Protein AF-A0A5D0JTG2-F1 (afdb_monomer_lite)

Structure (mmCIF, N/CA/C/O backbone):
data_AF-A0A5D0JTG2-F1
#
_entry.id   AF-A0A5D0JTG2-F1
#
loop_
_atom_site.group_PDB
_atom_site.id
_atom_site.type_symbol
_atom_site.label_atom_id
_atom_site.label_alt_id
_atom_site.label_comp_id
_atom_site.label_asym_id
_atom_site.label_entity_id
_atom_site.label_seq_id
_atom_site.pdbx_PDB_ins_code
_atom_site.Cartn_x
_atom_site.Cartn_y
_atom_site.Cartn_z
_atom_site.occupancy
_atom_site.B_iso_or_equiv
_atom_site.auth_seq_id
_atom_site.auth_comp_id
_atom_site.auth_asym_id
_atom_site.auth_atom_id
_atom_site.pdbx_PDB_model_num
ATOM 1 N N . THR A 1 1 ? -7.509 -9.448 3.232 1.00 58.84 1 THR A N 1
ATOM 2 C CA . THR A 1 1 ? -8.719 -8.610 3.081 1.00 58.84 1 THR A CA 1
ATOM 3 C C . THR A 1 1 ? -8.296 -7.154 3.066 1.00 58.84 1 THR A C 1
ATOM 5 O O . THR A 1 1 ? -7.589 -6.754 3.980 1.00 58.84 1 THR A O 1
ATOM 8 N N . LYS A 1 2 ? -8.614 -6.388 2.014 1.00 67.50 2 LYS A N 1
ATOM 9 C CA . LYS A 1 2 ? -8.239 -4.966 1.889 1.00 67.50 2 LYS A CA 1
ATOM 10 C C . LYS A 1 2 ? -9.336 -4.102 2.521 1.00 67.50 2 LYS A C 1
ATOM 12 O O . LYS A 1 2 ? -10.496 -4.270 2.160 1.00 67.50 2 LYS A O 1
ATOM 17 N N . LEU A 1 3 ? -8.983 -3.211 3.448 1.00 79.81 3 LEU A N 1
ATOM 18 C CA . LEU A 1 3 ? -9.918 -2.245 4.038 1.00 79.81 3 LEU A CA 1
ATOM 19 C C . LEU A 1 3 ? -9.998 -1.020 3.121 1.00 79.81 3 LEU A C 1
ATOM 21 O O . LEU A 1 3 ? -8.969 -0.441 2.775 1.00 79.81 3 LEU A O 1
ATOM 25 N N . VAL A 1 4 ? -11.204 -0.661 2.682 1.00 82.25 4 VAL A N 1
ATOM 26 C CA . VAL A 1 4 ? -11.443 0.478 1.787 1.00 82.25 4 VAL A CA 1
ATOM 27 C C . VAL A 1 4 ? -12.676 1.231 2.258 1.00 82.25 4 VAL A C 1
ATOM 29 O O . VAL A 1 4 ? -13.692 0.615 2.569 1.00 82.25 4 VAL A O 1
ATOM 32 N N . GLY A 1 5 ? -12.594 2.561 2.254 1.00 87.31 5 GLY A N 1
ATOM 33 C CA . GLY A 1 5 ? -13.715 3.425 2.595 1.00 87.31 5 GLY A CA 1
ATOM 34 C C . GLY A 1 5 ? -13.876 3.623 4.098 1.00 87.31 5 GLY A C 1
ATOM 35 O O . GLY A 1 5 ? -12.944 3.426 4.876 1.00 87.31 5 GLY A O 1
ATOM 36 N N . ASN A 1 6 ? -15.063 4.066 4.494 1.00 90.75 6 ASN A N 1
ATOM 37 C CA . ASN A 1 6 ? -15.376 4.384 5.880 1.00 90.75 6 ASN A CA 1
ATOM 38 C C . ASN A 1 6 ? -15.816 3.121 6.616 1.00 90.75 6 ASN A C 1
ATOM 40 O O . ASN A 1 6 ? -16.824 2.514 6.259 1.00 90.75 6 ASN A O 1
ATOM 44 N N . ILE A 1 7 ? -15.071 2.742 7.648 1.00 91.94 7 ILE A N 1
ATOM 45 C CA . ILE A 1 7 ? -15.367 1.575 8.475 1.00 91.94 7 ILE A CA 1
ATOM 46 C C . ILE A 1 7 ? -15.691 2.055 9.881 1.00 91.94 7 ILE A C 1
ATOM 48 O O . ILE A 1 7 ? -14.902 2.757 10.510 1.00 91.94 7 ILE A O 1
ATOM 52 N N . ASN A 1 8 ? -16.862 1.667 10.376 1.00 93.38 8 ASN A N 1
ATOM 53 C CA . ASN A 1 8 ? -17.253 1.935 11.749 1.00 93.38 8 ASN A CA 1
ATOM 54 C C . ASN A 1 8 ? -16.582 0.913 12.678 1.00 93.38 8 ASN A C 1
ATOM 56 O O . ASN A 1 8 ? -16.778 -0.296 12.546 1.00 93.38 8 ASN A O 1
ATOM 60 N N . VAL A 1 9 ? -15.764 1.412 13.598 1.00 93.19 9 VAL A N 1
ATOM 61 C CA . VAL A 1 9 ? -15.048 0.621 14.594 1.00 93.19 9 VAL A CA 1
ATOM 62 C C . VAL A 1 9 ? -15.780 0.758 15.916 1.00 93.19 9 VAL A C 1
ATOM 64 O O . VAL A 1 9 ? -15.865 1.854 16.463 1.00 93.19 9 VAL A O 1
ATOM 67 N N . ASN A 1 10 ? -16.267 -0.367 16.440 1.00 93.12 10 ASN A N 1
ATOM 68 C CA . ASN A 1 10 ? -16.914 -0.439 17.746 1.00 93.12 10 ASN A CA 1
ATOM 69 C C . ASN A 1 10 ? -16.009 -1.143 18.751 1.00 93.12 10 ASN A C 1
ATOM 71 O O . ASN A 1 10 ? -15.539 -2.255 18.508 1.00 93.12 10 ASN A O 1
ATOM 75 N N . VAL A 1 11 ? -15.821 -0.519 19.909 1.00 92.12 11 VAL A N 1
ATOM 76 C CA . VAL A 1 11 ? -15.071 -1.073 21.030 1.00 92.12 11 VAL A CA 1
ATOM 77 C C . VAL A 1 11 ? -15.997 -1.195 22.231 1.00 92.12 11 VAL A C 1
ATOM 79 O O . VAL A 1 11 ? -16.477 -0.207 22.792 1.00 92.12 11 VAL A O 1
ATOM 82 N N . PHE A 1 12 ? -16.251 -2.439 22.627 1.00 90.69 12 PHE A N 1
ATOM 83 C CA . PHE A 1 12 ? -17.139 -2.769 23.734 1.00 90.69 12 PHE A CA 1
ATOM 84 C C . PHE A 1 12 ? -16.400 -2.772 25.078 1.00 90.69 12 PHE A C 1
ATOM 86 O O . PHE A 1 12 ? -15.193 -3.000 25.158 1.00 90.69 12 PHE A O 1
ATOM 93 N N . GLN A 1 13 ? -17.153 -2.607 26.167 1.00 90.56 13 GLN A N 1
ATOM 94 C CA . GLN A 1 13 ? -16.636 -2.532 27.545 1.00 90.56 13 GLN A CA 1
ATOM 95 C C . GLN A 1 13 ? -15.982 -3.833 28.071 1.00 90.56 13 GLN A C 1
ATOM 97 O O . GLN A 1 13 ? -15.548 -3.895 29.221 1.00 90.56 13 GLN A O 1
ATOM 102 N N . GLY A 1 14 ? -15.918 -4.891 27.257 1.00 89.00 14 GLY A N 1
ATOM 103 C CA . GLY A 1 14 ? -15.244 -6.148 27.596 1.00 89.00 14 GLY A CA 1
ATOM 104 C C . GLY A 1 14 ? -13.714 -6.062 27.570 1.00 89.00 14 GLY A C 1
ATOM 105 O O . GLY A 1 14 ? -13.059 -6.895 28.196 1.00 89.00 14 GLY A O 1
ATOM 106 N N . ILE A 1 15 ? -13.147 -5.059 26.890 1.00 90.50 15 ILE A N 1
ATOM 107 C CA . ILE A 1 15 ? -11.695 -4.863 26.802 1.00 9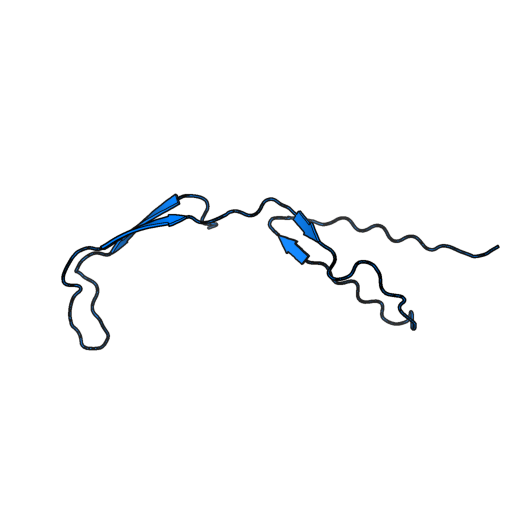0.50 15 ILE A CA 1
ATOM 108 C C . ILE A 1 15 ? -11.145 -4.336 28.130 1.00 90.50 15 ILE A C 1
ATOM 110 O O . ILE A 1 15 ? -11.744 -3.461 28.762 1.00 90.50 15 ILE A O 1
ATOM 114 N N . LYS A 1 16 ? -9.991 -4.874 28.534 1.00 93.12 16 LYS A N 1
ATOM 115 C CA . LYS A 1 16 ? -9.242 -4.472 29.727 1.00 93.12 16 LYS A CA 1
ATOM 116 C C . LYS A 1 16 ? -7.877 -3.914 29.343 1.00 93.12 16 LYS A C 1
ATOM 118 O O . LYS A 1 16 ? -7.287 -4.372 28.366 1.00 93.12 16 LYS A O 1
ATOM 123 N N . ASN A 1 17 ? -7.376 -2.959 30.119 1.00 91.12 17 ASN A N 1
ATOM 124 C CA . ASN A 1 17 ? -5.978 -2.549 30.030 1.00 91.12 17 ASN A CA 1
ATOM 125 C C . ASN A 1 17 ? -5.056 -3.584 30.713 1.00 91.12 17 ASN A C 1
ATOM 127 O O . ASN A 1 17 ? -5.528 -4.563 31.297 1.00 91.12 17 ASN A O 1
ATOM 131 N N . THR A 1 18 ? -3.743 -3.359 30.650 1.00 95.12 18 THR A N 1
ATOM 132 C CA . THR A 1 18 ? -2.715 -4.228 31.255 1.00 95.12 18 THR A CA 1
ATOM 133 C C . THR A 1 18 ? -2.862 -4.392 32.766 1.00 95.12 18 THR A C 1
ATOM 135 O O . THR A 1 18 ? -2.473 -5.423 33.302 1.00 95.12 18 THR A O 1
ATOM 138 N N . ASP A 1 19 ? -3.489 -3.425 33.435 1.00 94.44 19 ASP A N 1
ATOM 139 C CA . ASP A 1 19 ? -3.736 -3.444 34.881 1.00 94.44 19 ASP A CA 1
ATOM 140 C C . ASP A 1 19 ? -5.108 -4.056 35.234 1.00 94.44 19 ASP A C 1
ATOM 142 O O . ASP A 1 19 ? -5.524 -4.070 36.390 1.00 94.44 19 ASP A O 1
ATOM 146 N N . GLY A 1 20 ? -5.847 -4.559 34.238 1.00 91.44 20 GLY A N 1
ATOM 147 C CA . GLY A 1 20 ? -7.116 -5.264 34.421 1.00 91.44 20 GLY A CA 1
ATOM 148 C C . GLY A 1 20 ? -8.369 -4.381 34.490 1.00 91.44 20 GLY A C 1
ATOM 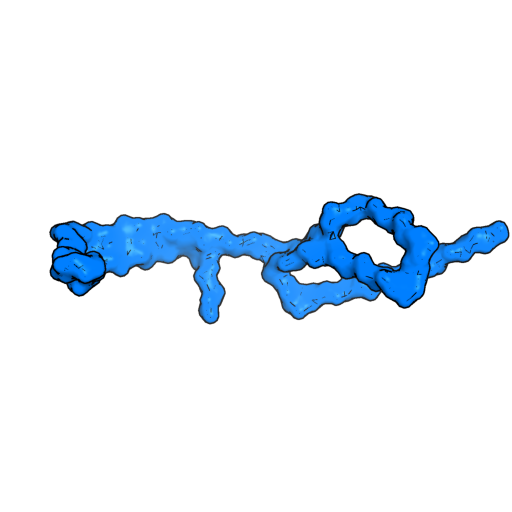149 O O . GLY A 1 20 ? -9.475 -4.918 34.626 1.00 91.44 20 GLY A O 1
ATOM 150 N N . PHE A 1 21 ? -8.249 -3.059 34.347 1.00 92.31 21 PHE A N 1
ATOM 151 C CA . PHE A 1 21 ? -9.391 -2.144 34.325 1.00 92.31 21 PHE A CA 1
ATOM 152 C C . PHE A 1 21 ? -10.144 -2.225 33.000 1.00 92.31 21 PHE A C 1
ATOM 154 O O . PHE A 1 21 ? -9.556 -2.120 31.923 1.00 92.31 21 PHE A O 1
ATOM 161 N N . LYS A 1 22 ? -11.470 -2.372 33.082 1.00 92.88 22 LYS A N 1
ATOM 162 C CA . LYS A 1 22 ? -12.353 -2.382 31.912 1.00 92.88 22 LYS A CA 1
ATOM 163 C C . LYS A 1 22 ? -12.514 -0.990 31.312 1.00 92.88 22 LYS A C 1
ATOM 165 O O . LYS A 1 22 ? -12.529 0.017 32.025 1.00 92.88 22 LYS A O 1
ATOM 170 N N . LEU A 1 23 ? -12.742 -0.953 30.003 1.00 91.94 23 LEU A N 1
ATOM 171 C CA . LEU A 1 23 ? -13.162 0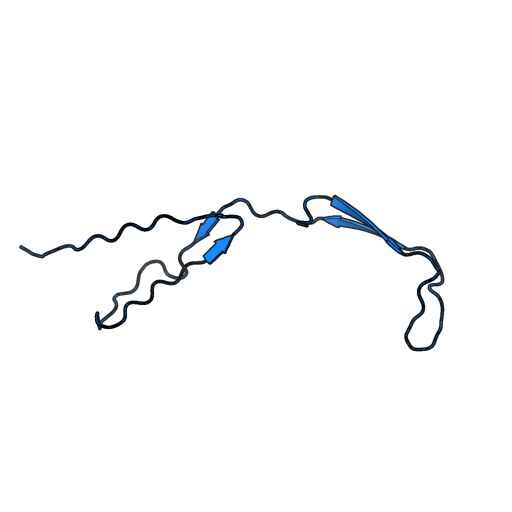.254 29.308 1.00 91.94 23 LEU A CA 1
ATOM 172 C C . LEU A 1 23 ? -14.480 0.782 29.913 1.00 91.94 23 LEU A C 1
ATOM 174 O O . LEU A 1 23 ? -15.490 0.083 29.953 1.00 91.94 23 LEU A O 1
ATOM 178 N N . LYS A 1 24 ? -14.468 2.032 30.395 1.00 90.62 24 LYS A N 1
ATOM 179 C CA . LYS A 1 24 ? -15.586 2.611 31.164 1.00 90.62 24 LYS A CA 1
ATOM 180 C C . LYS A 1 24 ? -16.825 2.898 30.319 1.00 90.62 24 LYS A C 1
ATOM 182 O O . LYS A 1 24 ? -17.939 2.795 30.817 1.00 90.62 24 LYS A O 1
ATOM 187 N N . LYS A 1 25 ? -16.652 3.271 29.053 1.00 90.75 25 LYS A N 1
ATOM 188 C CA . LYS A 1 25 ? -17.735 3.612 28.119 1.00 90.75 25 LYS A CA 1
ATOM 189 C C . LYS A 1 25 ? -17.457 2.947 26.773 1.00 90.75 25 LYS A C 1
ATOM 191 O O . LYS A 1 25 ? -16.287 2.872 26.409 1.00 90.75 25 LYS A O 1
ATOM 196 N N . PRO A 1 26 ? -18.479 2.471 26.046 1.00 90.12 26 PRO A N 1
ATOM 197 C CA . PRO A 1 26 ? -18.270 2.007 24.682 1.00 90.12 26 PRO A CA 1
ATOM 198 C C . PRO A 1 26 ? -17.700 3.145 23.829 1.00 90.12 26 PRO A C 1
ATOM 200 O O . PRO A 1 26 ? -18.018 4.316 24.045 1.00 90.12 26 PRO A O 1
ATOM 203 N N . PHE A 1 27 ? -16.857 2.786 22.871 1.00 92.56 27 PHE A N 1
ATOM 204 C CA . PHE A 1 27 ? -16.254 3.721 21.931 1.00 92.56 27 PHE A CA 1
ATOM 205 C C . PHE A 1 27 ? -16.652 3.325 20.511 1.00 92.56 27 PHE A C 1
ATOM 207 O O . PHE A 1 27 ? -16.594 2.147 20.165 1.00 92.56 27 PHE A O 1
ATOM 214 N N . SER A 1 28 ? -17.083 4.298 19.711 1.00 94.50 28 SER A N 1
ATOM 215 C CA . SER A 1 28 ? -17.427 4.104 18.304 1.00 94.50 28 SER A CA 1
ATOM 216 C C . SER A 1 28 ? -16.851 5.249 17.489 1.00 94.50 28 SER A C 1
ATOM 218 O O . SER A 1 28 ? -17.199 6.405 17.726 1.00 94.50 28 SER A O 1
ATOM 220 N N . GLU A 1 29 ? -16.024 4.924 16.503 1.00 93.81 29 GLU A N 1
ATOM 221 C CA . GLU A 1 29 ? -15.442 5.897 15.582 1.00 93.81 29 GLU A CA 1
ATOM 222 C C . GLU A 1 29 ? -15.502 5.375 14.148 1.00 93.81 29 GLU A C 1
ATOM 224 O O . GLU A 1 29 ? -15.390 4.177 13.890 1.00 93.81 29 GLU A O 1
A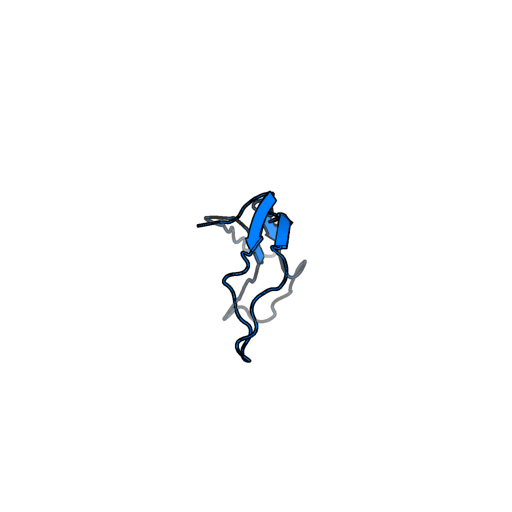TOM 229 N N . THR A 1 30 ? -15.697 6.286 13.198 1.00 93.75 30 THR A N 1
ATOM 230 C CA . THR A 1 30 ? -15.596 5.960 11.776 1.00 93.75 30 THR A CA 1
ATOM 231 C C . THR A 1 30 ? -14.174 6.221 11.307 1.00 93.75 30 THR A C 1
ATOM 233 O O . THR A 1 30 ? -13.739 7.368 11.259 1.00 93.75 30 THR A O 1
ATOM 236 N N . VAL A 1 31 ? -13.468 5.162 10.920 1.00 91.94 31 VAL A N 1
ATOM 237 C CA . VAL A 1 31 ? -12.116 5.244 10.367 1.00 91.94 31 VAL A CA 1
ATOM 238 C C . VAL A 1 31 ? -12.203 5.231 8.844 1.00 91.94 31 VAL A C 1
ATOM 240 O O . VAL A 1 31 ? -12.746 4.297 8.251 1.00 91.94 31 VAL A O 1
ATOM 243 N N . ALA A 1 32 ? -11.667 6.268 8.203 1.00 90.06 32 ALA A N 1
ATOM 244 C CA . ALA A 1 32 ? -11.615 6.376 6.750 1.00 90.06 32 ALA A CA 1
ATOM 245 C C . ALA A 1 32 ? -10.327 5.740 6.202 1.00 90.06 32 ALA A C 1
ATOM 247 O O . ALA A 1 32 ? -9.233 6.280 6.363 1.00 90.06 32 ALA A O 1
ATOM 248 N N . PHE A 1 33 ? -10.453 4.611 5.507 1.00 88.12 33 PHE A N 1
ATOM 249 C CA . PHE A 1 33 ? -9.348 3.965 4.805 1.00 88.12 33 PHE A CA 1
ATOM 250 C C . PHE A 1 33 ? -9.261 4.494 3.376 1.00 88.12 33 PHE A C 1
ATOM 252 O O . PHE A 1 33 ? -10.066 4.146 2.503 1.00 88.12 33 PHE A O 1
ATOM 259 N N . GLN A 1 34 ? -8.262 5.338 3.128 1.00 82.06 34 GLN A N 1
ATOM 260 C CA . GLN A 1 34 ? -7.988 5.848 1.791 1.00 82.06 34 GLN A CA 1
ATOM 261 C C . GLN A 1 34 ? -7.452 4.722 0.899 1.00 82.06 34 GLN A C 1
ATOM 263 O O . GLN A 1 34 ? -6.394 4.152 1.157 1.00 82.06 34 GLN A O 1
ATOM 268 N N . SER A 1 35 ? -8.162 4.419 -0.190 1.00 81.88 35 SER A N 1
ATOM 269 C CA . SER A 1 35 ? -7.598 3.604 -1.265 1.00 81.88 35 SER A CA 1
ATOM 270 C C . SER A 1 35 ? -6.962 4.526 -2.289 1.00 81.88 35 SER A C 1
ATOM 272 O O . SER A 1 35 ? -7.658 5.143 -3.095 1.00 81.88 35 SER A O 1
ATOM 274 N N . LEU A 1 36 ? -5.632 4.583 -2.281 1.00 85.62 36 LEU A N 1
ATOM 275 C CA . LEU A 1 36 ? -4.874 5.250 -3.335 1.00 85.62 36 LEU A CA 1
ATOM 276 C C . LEU A 1 36 ? -5.249 4.650 -4.700 1.00 85.62 36 LEU A C 1
ATOM 278 O O . LEU A 1 36 ? -5.480 3.445 -4.813 1.00 85.62 36 LEU A O 1
ATOM 282 N N . LYS A 1 37 ? -5.371 5.468 -5.744 1.00 89.31 37 LYS A N 1
ATOM 283 C CA . LYS A 1 37 ? -5.613 4.937 -7.094 1.00 89.31 37 LYS A CA 1
ATOM 284 C C . LYS A 1 37 ? -4.375 4.163 -7.571 1.00 89.31 37 LYS A C 1
ATOM 286 O O . LYS A 1 37 ? -3.281 4.483 -7.109 1.00 89.31 37 LYS A O 1
ATOM 291 N N . PRO A 1 38 ? -4.525 3.164 -8.462 1.00 92.44 38 PRO A N 1
ATOM 292 C CA . PRO A 1 38 ? -3.382 2.523 -9.097 1.00 92.44 38 PRO A CA 1
ATOM 293 C C . PRO A 1 38 ? -2.457 3.571 -9.715 1.00 92.44 38 PRO A C 1
ATOM 295 O O . PRO A 1 38 ? -2.908 4.394 -10.513 1.00 92.44 38 PRO A O 1
ATOM 298 N N . GLN A 1 39 ? -1.192 3.581 -9.310 1.00 92.88 39 GLN A N 1
ATOM 299 C CA . GLN A 1 39 ? -0.230 4.579 -9.764 1.00 92.88 39 GLN A CA 1
ATOM 300 C C . GLN A 1 39 ? 1.196 4.041 -9.649 1.00 92.88 39 GLN A C 1
ATOM 302 O O . GLN A 1 39 ? 1.509 3.272 -8.740 1.00 92.88 39 GLN A O 1
ATOM 307 N N . VAL A 1 40 ? 2.055 4.494 -10.562 1.00 92.75 40 VAL A N 1
ATOM 308 C CA . VAL A 1 40 ? 3.507 4.322 -10.518 1.00 92.75 40 VAL A CA 1
ATOM 309 C C . VAL A 1 40 ? 4.180 5.695 -10.496 1.00 92.75 40 VAL A C 1
ATOM 311 O O . VAL A 1 40 ? 3.674 6.650 -11.092 1.00 92.75 40 VAL A O 1
ATOM 314 N N . ARG A 1 41 ? 5.305 5.817 -9.794 1.00 90.50 41 ARG A N 1
ATOM 315 C CA . ARG A 1 41 ? 6.110 7.039 -9.736 1.00 90.50 41 ARG A CA 1
ATOM 316 C C . ARG A 1 41 ? 7.596 6.701 -9.732 1.00 90.50 41 ARG A C 1
ATOM 318 O O . ARG A 1 41 ? 8.026 5.763 -9.069 1.00 90.50 41 ARG A O 1
ATOM 325 N N . LEU A 1 42 ? 8.383 7.496 -10.451 1.00 87.94 42 LEU A N 1
ATOM 326 C CA . LEU A 1 42 ? 9.841 7.417 -10.398 1.00 87.94 42 LEU A CA 1
ATOM 327 C C . LEU A 1 42 ? 10.366 8.179 -9.183 1.00 87.94 42 LEU A C 1
ATOM 329 O O . LEU A 1 42 ? 9.890 9.275 -8.895 1.00 87.94 42 LEU A O 1
ATOM 333 N N . LEU A 1 43 ? 11.365 7.613 -8.504 1.00 81.94 43 LEU A N 1
ATOM 334 C CA . LEU A 1 43 ? 12.015 8.278 -7.371 1.00 81.94 43 LEU A CA 1
ATOM 335 C C . LEU A 1 43 ? 12.762 9.544 -7.817 1.00 81.94 43 LEU A C 1
ATOM 337 O O . LEU A 1 43 ? 12.713 10.558 -7.129 1.00 81.94 43 LEU A O 1
ATOM 341 N N . ASN A 1 44 ? 13.389 9.493 -8.998 1.00 73.75 44 ASN A N 1
ATOM 342 C CA . ASN A 1 44 ? 14.181 10.583 -9.567 1.00 73.75 44 ASN A CA 1
ATOM 343 C C . ASN A 1 44 ? 13.758 10.856 -11.021 1.00 73.75 44 ASN A C 1
ATOM 345 O O . ASN A 1 44 ? 13.448 9.927 -11.768 1.00 73.75 44 ASN A O 1
ATOM 349 N N . SER A 1 45 ? 13.814 12.122 -11.442 1.00 65.31 45 SER A N 1
ATOM 350 C CA . SER A 1 45 ? 13.492 12.597 -12.802 1.00 65.31 45 SER A CA 1
ATOM 351 C C . SER A 1 45 ? 14.586 12.319 -13.848 1.00 65.31 45 SER A C 1
ATOM 353 O O . SER A 1 45 ? 14.422 12.660 -15.016 1.00 65.31 45 SER A O 1
ATOM 355 N N . GLY A 1 46 ? 15.680 11.668 -13.450 1.00 64.19 46 GLY A N 1
ATOM 356 C CA . GLY A 1 46 ? 16.757 11.224 -14.331 1.00 64.19 46 GLY A CA 1
ATOM 357 C C . GLY A 1 46 ? 18.047 10.999 -13.548 1.00 64.19 46 GLY A C 1
ATOM 358 O O . GLY A 1 46 ? 18.402 11.809 -12.700 1.00 64.19 46 GLY A O 1
ATOM 359 N N . ASN A 1 47 ? 18.747 9.900 -13.826 1.00 62.72 47 ASN A N 1
ATOM 360 C CA . ASN A 1 47 ? 20.076 9.625 -13.284 1.00 62.72 47 ASN A CA 1
ATOM 361 C C . ASN A 1 47 ? 21.007 9.340 -14.467 1.00 62.72 47 ASN A C 1
ATOM 363 O O . ASN A 1 47 ? 20.730 8.437 -15.257 1.00 62.72 47 ASN A O 1
ATOM 367 N N . ILE A 1 48 ? 22.113 10.076 -14.587 1.00 64.94 48 ILE A N 1
ATOM 368 C CA . ILE A 1 48 ? 23.225 9.641 -15.438 1.00 64.94 48 ILE A CA 1
ATOM 369 C C . ILE A 1 48 ? 23.969 8.588 -14.627 1.00 64.94 48 ILE A C 1
ATOM 371 O O . ILE A 1 48 ? 24.611 8.911 -13.631 1.00 64.94 48 ILE A O 1
ATOM 375 N N . LEU A 1 49 ? 23.821 7.321 -15.007 1.00 65.19 49 LEU A N 1
ATOM 376 C CA . LEU A 1 49 ? 24.483 6.216 -14.323 1.00 65.19 49 LEU A CA 1
ATOM 377 C C . LEU A 1 49 ? 25.850 5.984 -14.987 1.00 65.19 49 LEU A C 1
ATOM 379 O O . LEU A 1 49 ? 25.892 5.574 -16.145 1.00 65.19 49 LEU A O 1
ATOM 383 N N . PRO A 1 50 ? 26.968 6.275 -14.293 1.00 58.56 50 PRO A N 1
ATOM 384 C CA . PRO A 1 50 ? 28.298 6.295 -14.904 1.00 58.56 50 PRO A CA 1
ATOM 385 C C . PRO A 1 50 ? 28.866 4.896 -15.183 1.00 58.56 50 PRO A C 1
ATOM 387 O O . PRO A 1 50 ? 29.841 4.772 -15.917 1.00 58.56 50 PRO A O 1
ATOM 390 N N . ASN A 1 51 ? 28.281 3.840 -14.610 1.00 59.47 51 ASN A N 1
ATOM 391 C CA . ASN A 1 51 ? 28.718 2.462 -14.806 1.00 59.47 51 ASN A CA 1
ATOM 392 C C . ASN A 1 51 ? 27.513 1.567 -15.129 1.00 59.47 51 ASN A C 1
ATOM 394 O O . ASN A 1 51 ? 26.530 1.539 -14.391 1.00 59.47 51 ASN A O 1
ATOM 398 N N . SER A 1 52 ? 27.593 0.854 -16.250 1.00 62.31 52 SER A N 1
ATOM 399 C CA . SER A 1 52 ? 26.513 0.060 -16.843 1.00 62.31 52 SER A CA 1
ATOM 400 C C . SER A 1 52 ? 26.461 -1.394 -16.369 1.00 62.31 52 SER A C 1
ATOM 402 O O . SER A 1 52 ? 25.556 -2.119 -16.778 1.00 62.31 52 SER A O 1
ATOM 404 N N . GLN A 1 53 ? 27.400 -1.842 -15.529 1.00 66.44 53 GLN A N 1
ATOM 405 C CA . GLN A 1 53 ? 27.504 -3.263 -15.174 1.00 66.44 53 GLN A CA 1
ATOM 406 C C . GLN A 1 53 ? 26.386 -3.767 -14.244 1.00 66.44 53 GLN A C 1
ATOM 408 O O . GLN A 1 53 ? 26.055 -4.947 -14.298 1.00 66.44 53 GLN A O 1
ATOM 413 N N . GLU A 1 54 ? 25.757 -2.901 -13.440 1.00 65.75 54 GLU A N 1
ATOM 414 C CA . GLU A 1 54 ? 24.662 -3.304 -12.539 1.00 65.75 54 GLU A CA 1
ATOM 415 C C . GLU A 1 54 ? 23.610 -2.188 -12.380 1.00 65.75 54 GLU A C 1
ATOM 417 O O . GLU A 1 54 ? 23.506 -1.509 -11.356 1.00 65.75 54 GLU A O 1
ATOM 422 N N . LEU A 1 55 ? 22.830 -1.957 -13.440 1.00 73.31 55 LEU A N 1
ATOM 423 C CA . LEU A 1 55 ? 21.813 -0.905 -13.476 1.00 73.31 55 LEU A CA 1
ATOM 424 C C . LEU A 1 55 ? 20.593 -1.271 -12.608 1.00 73.31 55 LEU A C 1
ATOM 426 O O . LEU A 1 55 ? 19.782 -2.112 -12.994 1.00 73.31 55 LEU A O 1
ATOM 430 N N . LYS A 1 56 ? 20.417 -0.605 -11.461 1.00 78.06 56 LYS A N 1
ATOM 431 C CA . LYS A 1 56 ? 19.209 -0.734 -10.625 1.00 78.06 56 LYS A CA 1
ATOM 432 C C . LYS A 1 56 ? 18.251 0.425 -10.895 1.00 78.06 56 LYS A C 1
ATOM 434 O O . LYS A 1 56 ? 18.587 1.581 -10.648 1.00 78.06 56 LYS A O 1
ATOM 439 N N . PHE A 1 57 ? 17.056 0.110 -11.395 1.00 81.81 57 PHE A N 1
ATOM 440 C CA . PHE A 1 57 ? 15.994 1.082 -11.654 1.00 81.81 57 PHE A CA 1
ATOM 441 C C . PHE A 1 57 ? 14.874 0.933 -10.622 1.00 81.81 57 PHE A C 1
ATOM 443 O O . PHE A 1 57 ? 14.095 -0.016 -10.668 1.00 81.81 57 PHE A O 1
ATOM 450 N N . ASN A 1 58 ? 14.811 1.879 -9.688 1.00 86.00 58 ASN A N 1
ATOM 451 C CA . ASN A 1 58 ? 13.844 1.866 -8.596 1.00 86.00 58 ASN A CA 1
ATOM 452 C C . ASN A 1 58 ? 12.650 2.774 -8.919 1.00 86.00 58 ASN A C 1
ATOM 454 O O . ASN A 1 58 ? 12.820 3.914 -9.355 1.00 86.00 58 ASN A O 1
ATOM 458 N N . PHE A 1 59 ? 11.446 2.285 -8.641 1.00 90.69 59 PHE A N 1
ATOM 459 C CA . PHE A 1 59 ? 10.199 3.034 -8.752 1.00 90.69 59 PHE A CA 1
ATOM 460 C C . PHE A 1 59 ? 9.268 2.668 -7.596 1.00 90.69 59 PHE A C 1
ATOM 462 O O . PHE A 1 59 ? 9.390 1.607 -6.986 1.00 90.69 59 PHE A O 1
ATOM 469 N N . GLU A 1 60 ? 8.323 3.550 -7.307 1.00 91.81 60 GLU A N 1
ATOM 470 C CA . GLU A 1 60 ? 7.252 3.313 -6.346 1.00 91.81 60 GLU A CA 1
ATOM 471 C C . GLU A 1 60 ? 5.976 2.954 -7.098 1.00 91.81 60 GLU A C 1
ATOM 473 O O . GLU A 1 60 ? 5.646 3.572 -8.112 1.00 91.81 60 GLU A O 1
ATOM 478 N N . ALA A 1 61 ? 5.235 1.974 -6.592 1.00 93.06 61 ALA A N 1
ATOM 479 C CA . ALA A 1 61 ? 3.957 1.561 -7.151 1.00 93.06 61 ALA A CA 1
ATOM 480 C C . ALA A 1 61 ? 2.938 1.335 -6.033 1.00 93.06 61 ALA A C 1
ATOM 482 O O . ALA A 1 61 ? 3.272 0.838 -4.958 1.00 93.06 61 ALA A O 1
ATOM 483 N N . VAL A 1 62 ? 1.677 1.673 -6.298 1.00 92.38 62 VAL A N 1
ATOM 484 C CA . VAL A 1 62 ? 0.557 1.414 -5.391 1.00 92.38 62 VAL A CA 1
ATOM 485 C C . VAL A 1 62 ? -0.621 0.843 -6.162 1.00 92.38 62 VAL A C 1
ATOM 487 O O . VAL A 1 62 ? -0.934 1.313 -7.250 1.00 92.38 62 VAL A O 1
ATOM 490 N N . ASN A 1 63 ? -1.290 -0.163 -5.590 1.00 89.81 63 ASN A N 1
ATOM 491 C CA . ASN A 1 63 ? -2.498 -0.787 -6.147 1.00 89.81 63 ASN A CA 1
ATOM 492 C C . ASN A 1 63 ? -2.377 -1.236 -7.622 1.00 89.81 63 ASN A C 1
ATOM 494 O O . ASN A 1 63 ? -3.369 -1.223 -8.348 1.00 89.81 63 ASN A O 1
ATOM 498 N N . LEU A 1 64 ? -1.184 -1.659 -8.051 1.00 91.62 64 LEU A N 1
ATOM 499 C CA . LEU A 1 64 ? -0.922 -2.246 -9.368 1.00 91.62 64 LEU A CA 1
ATOM 500 C C . LEU A 1 64 ? -0.661 -3.750 -9.224 1.00 91.62 64 LEU A C 1
ATOM 502 O O . LEU A 1 64 ? 0.016 -4.171 -8.288 1.00 91.62 64 LEU A O 1
ATOM 506 N N . SER A 1 65 ? -1.196 -4.555 -10.143 1.00 91.06 65 S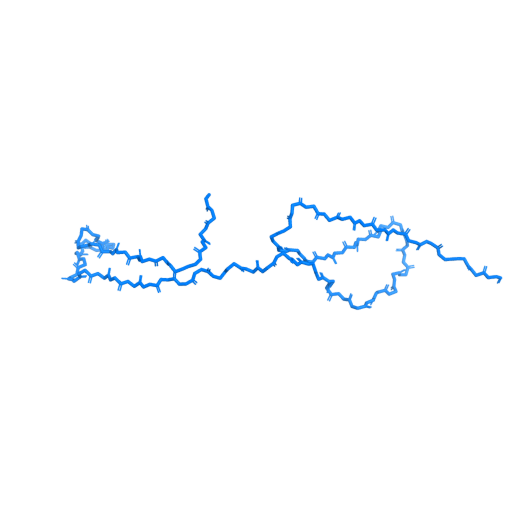ER A N 1
ATOM 507 C CA . SER A 1 65 ? -0.919 -5.998 -10.220 1.00 91.06 65 SER A CA 1
ATOM 508 C C . SER A 1 65 ? 0.328 -6.314 -11.046 1.00 91.06 65 SER A C 1
ATOM 510 O O . SER A 1 65 ? 0.994 -7.311 -10.787 1.00 91.06 65 SER A O 1
ATOM 512 N N . ALA A 1 66 ? 0.633 -5.474 -12.034 1.00 91.88 66 ALA A N 1
ATOM 513 C CA . ALA A 1 66 ? 1.773 -5.604 -12.928 1.00 91.88 66 ALA A CA 1
ATOM 514 C C . ALA A 1 66 ? 2.233 -4.220 -13.411 1.00 91.88 66 ALA A C 1
ATOM 516 O O . ALA A 1 66 ? 1.471 -3.250 -13.364 1.00 91.88 66 ALA A O 1
ATOM 517 N N . VAL A 1 67 ? 3.485 -4.148 -13.866 1.00 90.81 67 VAL A N 1
ATOM 518 C CA . VAL A 1 67 ? 4.097 -2.962 -14.476 1.00 90.81 67 VAL A CA 1
ATOM 519 C C . VAL A 1 67 ? 4.887 -3.413 -15.699 1.00 90.81 67 VAL A C 1
ATOM 521 O O . VAL A 1 67 ? 5.795 -4.233 -15.569 1.00 90.81 67 VAL A O 1
ATOM 524 N N . ASP A 1 68 ? 4.568 -2.852 -16.863 1.00 92.19 68 ASP A N 1
ATOM 525 C CA . ASP A 1 68 ? 5.311 -3.086 -18.100 1.00 92.19 68 ASP A CA 1
ATOM 526 C C . ASP A 1 68 ? 6.435 -2.058 -18.251 1.00 92.19 68 ASP A C 1
ATOM 528 O O . ASP A 1 68 ? 6.220 -0.850 -18.122 1.00 92.19 68 ASP A O 1
ATOM 532 N N . VAL A 1 69 ? 7.648 -2.532 -18.540 1.00 87.56 69 VAL A N 1
ATOM 533 C CA . VAL A 1 69 ? 8.847 -1.690 -18.643 1.00 87.56 69 VAL A CA 1
ATOM 534 C C . VAL A 1 69 ? 9.437 -1.796 -20.044 1.00 87.56 69 VAL A C 1
ATOM 536 O O . VAL A 1 69 ? 9.724 -2.887 -20.531 1.00 87.56 69 VAL A O 1
ATOM 539 N N . ARG A 1 70 ? 9.668 -0.645 -20.686 1.00 89.00 70 ARG A N 1
ATOM 540 C CA . ARG A 1 70 ? 10.343 -0.546 -21.986 1.00 89.00 70 ARG A CA 1
ATOM 541 C C . ARG A 1 70 ? 11.717 0.092 -21.817 1.00 89.00 70 ARG A C 1
ATOM 543 O O . ARG A 1 70 ? 11.822 1.218 -21.340 1.00 89.00 70 ARG A O 1
ATOM 550 N N . VAL A 1 71 ? 12.755 -0.603 -22.276 1.00 86.12 71 VAL A N 1
ATOM 551 C CA . VAL A 1 71 ? 14.141 -0.113 -22.288 1.00 86.12 71 VAL A CA 1
ATOM 552 C C . VAL A 1 71 ? 14.525 0.267 -23.717 1.00 86.12 71 VAL A C 1
ATOM 554 O O . VAL A 1 71 ? 14.308 -0.510 -24.644 1.00 86.12 71 VAL A O 1
ATOM 557 N N . ILE A 1 72 ? 15.075 1.468 -23.906 1.00 87.19 72 ILE A N 1
ATOM 558 C CA . ILE A 1 72 ? 15.523 1.977 -25.209 1.00 87.19 72 ILE A CA 1
ATOM 559 C C . ILE A 1 72 ? 17.011 2.297 -25.103 1.00 87.19 72 ILE A C 1
ATOM 561 O O . ILE A 1 72 ? 17.422 3.029 -24.205 1.00 87.19 72 ILE A O 1
ATOM 565 N N . LYS A 1 73 ? 17.812 1.763 -26.027 1.00 83.69 73 LYS A N 1
ATOM 566 C CA . LYS A 1 73 ? 19.228 2.107 -26.172 1.00 83.69 73 LYS A CA 1
ATOM 567 C C . LYS A 1 73 ? 19.390 3.057 -27.356 1.00 83.69 73 LYS A C 1
ATOM 569 O O . LYS A 1 73 ? 18.952 2.734 -28.455 1.00 83.69 73 LYS A O 1
ATOM 574 N N . ILE A 1 74 ? 19.992 4.215 -27.109 1.00 85.44 74 ILE A N 1
ATOM 575 C CA . ILE A 1 74 ? 20.269 5.245 -28.116 1.00 85.44 74 ILE A CA 1
ATOM 576 C C . ILE A 1 74 ? 21.760 5.164 -28.463 1.00 85.44 74 ILE A C 1
ATOM 578 O O . ILE A 1 74 ? 22.591 5.016 -27.565 1.00 85.44 74 ILE A O 1
ATOM 582 N N . TYR A 1 75 ? 22.085 5.219 -29.751 1.00 86.81 75 TYR A N 1
ATOM 583 C CA . TYR A 1 75 ? 23.452 5.254 -30.273 1.00 86.81 75 TYR A CA 1
ATOM 584 C C . TYR A 1 75 ? 23.725 6.662 -30.818 1.00 86.81 75 TYR A C 1
ATOM 586 O O . TYR A 1 75 ? 22.791 7.298 -31.303 1.00 86.81 75 TYR A O 1
ATOM 594 N N . GLN A 1 76 ? 24.960 7.159 -30.693 1.00 84.56 76 GLN A N 1
ATOM 595 C CA . GLN A 1 76 ? 25.356 8.390 -31.387 1.00 84.56 76 GLN A CA 1
ATOM 596 C C . GLN A 1 76 ? 25.679 8.072 -32.853 1.00 84.56 76 GLN A C 1
ATOM 598 O O . GLN A 1 76 ? 26.108 6.948 -33.135 1.00 84.56 76 GLN A O 1
ATOM 603 N N . ASP A 1 77 ? 25.521 9.065 -33.724 1.00 72.25 77 ASP A N 1
ATOM 604 C CA . ASP A 1 77 ? 26.031 9.037 -35.101 1.00 72.25 77 ASP A CA 1
ATOM 605 C C . ASP A 1 77 ? 27.557 9.241 -35.149 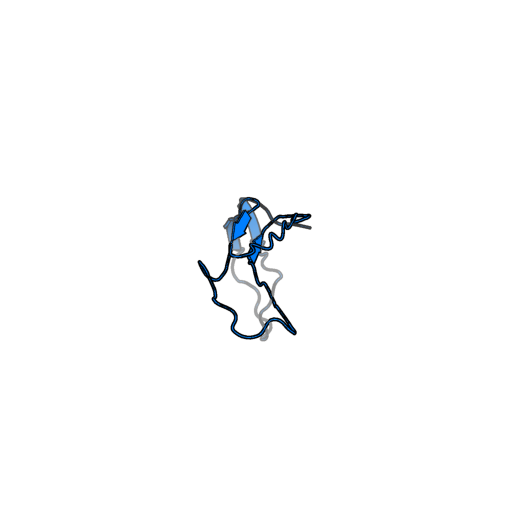1.00 72.25 77 ASP A C 1
ATOM 607 O O . ASP A 1 77 ? 28.090 10.032 -34.328 1.00 72.25 77 ASP A O 1
#

Sequence (77 aa):
TKLVGNINVNVFQGIKNTDGFKLKKPFSETVAFQSLKPQVRLLNSGNILPNSQELKFNFEAVNLSAVDVRVIKIYQD

Secondary structure (DSSP, 8-state):
----EEEEEEE-TT-B-TTSPBPSS-EEEEEEE--PPSEEEESSS----S--TT----EEEES-S------------

Radius of gyration: 24.35 Å; chains: 1; bounding box: 47×21×70 Å

Foldseek 3Di:
DDDAAWDKDKDDQPDADPVGHTDPDIDIDIDHDDQDDWDKAFPDPDDPDVDDPDDDGDIDTGPDPDDDDDDDDDDDD

pLDDT: mean 84.84, std 10.42, range [58.56, 95.12]

Organism: NCBI:txid1912246